Protein AF-A0A3D5J7J4-F1 (afdb_monomer_lite)

Structure (mmCIF, N/CA/C/O backbone):
data_AF-A0A3D5J7J4-F1
#
_entry.id   AF-A0A3D5J7J4-F1
#
loop_
_atom_site.group_PDB
_atom_site.id
_atom_site.type_symbol
_atom_site.label_atom_id
_atom_site.label_alt_id
_atom_site.label_comp_id
_atom_site.label_asym_id
_atom_site.label_entity_id
_atom_site.label_seq_id
_atom_site.pdbx_PDB_ins_code
_atom_site.Cartn_x
_atom_site.Cartn_y
_atom_site.Cartn_z
_atom_site.occupancy
_atom_site.B_iso_or_equiv
_atom_site.auth_seq_id
_atom_site.auth_comp_id
_atom_site.auth_asym_id
_atom_site.auth_atom_id
_atom_site.pdbx_PDB_model_num
ATOM 1 N N . GLY A 1 1 ? -29.601 -10.887 40.611 1.00 38.66 1 GLY A N 1
ATOM 2 C CA . GLY A 1 1 ? -28.622 -10.328 39.661 1.00 38.66 1 GLY A CA 1
ATOM 3 C C . GLY A 1 1 ? -29.331 -10.055 38.356 1.00 38.66 1 GLY A C 1
ATOM 4 O O . GLY A 1 1 ? -29.953 -10.969 37.838 1.00 38.66 1 GLY A O 1
ATOM 5 N N . GLN A 1 2 ? -29.326 -8.810 37.881 1.00 37.25 2 GLN A N 1
ATOM 6 C CA . GLN A 1 2 ? -29.961 -8.444 36.612 1.00 37.25 2 GLN A CA 1
ATOM 7 C C . GLN A 1 2 ? -28.952 -8.628 35.473 1.00 37.25 2 GLN A C 1
ATOM 9 O O . GLN A 1 2 ? -27.853 -8.077 35.519 1.00 37.25 2 GLN A O 1
ATOM 14 N N . SER A 1 3 ? -29.310 -9.431 34.472 1.00 40.12 3 SER A N 1
ATOM 15 C CA . SER A 1 3 ? -28.529 -9.603 33.249 1.00 40.12 3 SER A CA 1
ATOM 16 C C . SER A 1 3 ? -28.635 -8.338 32.396 1.00 40.12 3 SER A C 1
ATOM 18 O O . SER A 1 3 ? -29.705 -8.024 31.873 1.00 40.12 3 SER A O 1
ATOM 20 N N . LEU A 1 4 ? -27.532 -7.605 32.249 1.00 40.97 4 LEU A N 1
ATOM 21 C CA . LEU A 1 4 ? -27.444 -6.489 31.310 1.00 40.97 4 LEU A CA 1
ATOM 22 C C . LEU A 1 4 ? -27.429 -7.043 29.881 1.00 40.97 4 LEU A C 1
ATOM 24 O O . LEU A 1 4 ? -26.460 -7.667 29.447 1.00 40.97 4 LEU A O 1
ATOM 28 N N . ASN 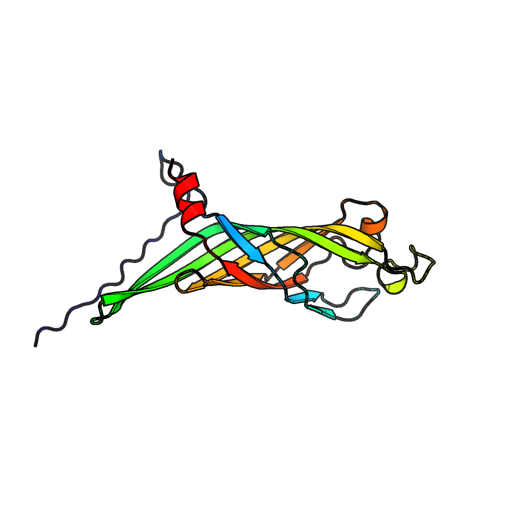A 1 5 ? -28.521 -6.817 29.153 1.00 40.00 5 ASN A N 1
ATOM 29 C CA . ASN A 1 5 ? -28.611 -7.097 27.725 1.00 40.00 5 ASN A CA 1
ATOM 30 C C . ASN A 1 5 ? -27.739 -6.090 26.961 1.00 40.00 5 ASN A C 1
ATOM 32 O O . ASN A 1 5 ? -28.120 -4.939 26.759 1.00 40.00 5 ASN A O 1
ATOM 36 N N . TYR A 1 6 ? -26.548 -6.521 26.545 1.00 45.09 6 TYR A N 1
ATOM 37 C CA . TYR A 1 6 ? -25.650 -5.737 25.700 1.00 45.09 6 TYR A CA 1
ATOM 38 C C . TYR A 1 6 ? -26.083 -5.842 24.236 1.00 45.09 6 TYR A C 1
ATOM 40 O O . TYR A 1 6 ? -25.655 -6.743 23.516 1.00 45.09 6 TYR A O 1
ATOM 48 N N . THR A 1 7 ? -26.906 -4.908 23.765 1.00 39.91 7 THR A N 1
ATOM 49 C CA . THR A 1 7 ? -27.147 -4.742 22.326 1.00 39.91 7 THR A CA 1
ATOM 50 C C . THR A 1 7 ? -25.955 -4.031 21.674 1.00 39.91 7 THR A C 1
ATOM 52 O O . THR A 1 7 ? -25.661 -2.888 22.034 1.00 39.91 7 THR A O 1
ATOM 55 N N . PRO A 1 8 ? -25.237 -4.664 20.726 1.00 40.53 8 PRO A N 1
ATOM 56 C CA . PRO A 1 8 ? -24.194 -3.988 19.964 1.00 40.53 8 PRO A CA 1
ATOM 57 C C . PRO A 1 8 ? -24.819 -2.899 19.084 1.00 40.53 8 PRO A C 1
ATOM 59 O O . PRO A 1 8 ? -25.686 -3.180 18.262 1.00 40.53 8 PRO A O 1
ATOM 62 N N . ILE A 1 9 ? -24.366 -1.655 19.238 1.00 43.69 9 ILE A N 1
ATOM 63 C CA . ILE A 1 9 ? -24.742 -0.559 18.340 1.00 43.69 9 ILE A CA 1
ATOM 64 C C . ILE A 1 9 ? -23.934 -0.735 17.050 1.00 43.69 9 ILE A C 1
ATOM 66 O O . ILE A 1 9 ? -22.746 -0.422 17.008 1.00 43.69 9 ILE A O 1
ATOM 70 N N . THR A 1 10 ? -24.560 -1.280 16.009 1.00 41.62 10 THR A N 1
ATOM 71 C CA . THR A 1 10 ? -23.986 -1.367 14.660 1.00 41.62 10 THR A CA 1
ATOM 72 C C . THR A 1 10 ? -24.217 -0.051 13.926 1.00 41.62 10 THR A C 1
ATOM 74 O O . THR A 1 10 ? -25.329 0.243 13.488 1.00 41.62 10 THR A O 1
ATOM 77 N N . SER A 1 11 ? -23.169 0.757 13.790 1.00 48.81 11 SER A N 1
ATOM 78 C CA . SER A 1 11 ? -23.184 1.949 12.942 1.00 48.81 11 SER A CA 1
ATOM 79 C C . SER A 1 11 ? -22.839 1.550 11.506 1.00 48.81 11 SER A C 1
ATOM 81 O O . SER A 1 11 ? -21.670 1.522 11.132 1.00 48.81 11 SER A O 1
ATOM 83 N N . ASN A 1 12 ? -23.853 1.252 10.691 1.00 46.41 12 ASN A N 1
ATOM 84 C CA . ASN A 1 12 ? -23.688 1.152 9.239 1.00 46.41 12 ASN A CA 1
ATOM 85 C C . ASN A 1 12 ? -23.704 2.573 8.664 1.00 46.41 12 ASN A C 1
ATOM 87 O O . ASN A 1 12 ? -24.771 3.174 8.520 1.00 46.41 12 ASN A O 1
ATOM 91 N N . SER A 1 13 ? -22.540 3.143 8.358 1.00 52.53 13 SER A N 1
ATOM 92 C CA . SER A 1 13 ? -22.469 4.467 7.737 1.00 52.53 13 SER A CA 1
ATOM 93 C C . SER A 1 13 ? -21.895 4.391 6.331 1.00 52.53 13 SER A C 1
ATOM 95 O O . SER A 1 13 ? -20.686 4.299 6.152 1.00 52.53 13 SER A O 1
ATOM 97 N N . LEU A 1 14 ? -22.776 4.489 5.335 1.00 51.44 14 LEU A N 1
ATOM 98 C CA . LEU A 1 14 ? -22.381 4.839 3.974 1.00 51.44 14 LEU A CA 1
ATOM 99 C C . LEU A 1 14 ? -21.912 6.310 3.944 1.00 51.44 14 LEU A C 1
ATOM 101 O O . LEU A 1 14 ? -22.507 7.142 4.641 1.00 51.44 14 LEU A O 1
ATOM 105 N N . PRO A 1 15 ? -20.902 6.658 3.127 1.00 50.84 15 PRO A N 1
ATOM 106 C CA . PRO A 1 15 ? -20.397 8.030 3.005 1.00 50.84 15 PRO A CA 1
ATOM 107 C C . PRO A 1 15 ? -21.403 9.004 2.365 1.00 50.84 15 PRO A C 1
ATOM 109 O O . PRO A 1 15 ? -21.200 10.213 2.407 1.00 50.84 15 PRO A O 1
ATOM 112 N N . PHE A 1 16 ? -22.522 8.503 1.829 1.00 45.78 16 PHE A N 1
ATOM 113 C CA . PHE A 1 16 ? -23.560 9.300 1.179 1.00 45.78 16 PHE A CA 1
ATOM 114 C C . PHE A 1 16 ? -24.870 9.252 1.982 1.00 45.78 16 PHE A C 1
ATOM 116 O O . PHE A 1 16 ? -25.711 8.376 1.778 1.00 45.78 16 PHE A O 1
ATOM 123 N N . LYS A 1 17 ? -25.074 10.206 2.897 1.00 45.47 17 LYS A N 1
ATOM 124 C CA . LYS A 1 17 ? -26.411 10.547 3.420 1.00 45.47 17 LYS A CA 1
ATOM 125 C C . LYS A 1 17 ? -26.794 11.922 2.874 1.00 45.47 17 LYS A C 1
ATOM 127 O O . LYS A 1 17 ? -25.976 12.836 2.906 1.00 45.47 17 LYS A O 1
ATOM 132 N N . LYS A 1 18 ? -28.024 12.051 2.353 1.00 42.47 18 LYS A N 1
ATOM 133 C CA . LYS A 1 18 ? -28.581 13.298 1.792 1.00 42.47 18 LYS A CA 1
ATOM 134 C C . LYS A 1 18 ? -28.197 14.514 2.654 1.00 42.47 18 LYS A C 1
ATOM 136 O O . LYS A 1 18 ? -28.629 14.599 3.798 1.00 42.47 18 LYS A O 1
ATOM 141 N N . GLY A 1 19 ? -27.425 15.439 2.080 1.00 48.53 19 GLY A N 1
ATOM 142 C CA . GLY A 1 19 ? -27.244 16.803 2.591 1.00 48.53 19 GLY A CA 1
ATOM 143 C C . GLY A 1 19 ? -25.970 17.108 3.386 1.00 48.53 19 GLY A C 1
ATOM 144 O O . GLY A 1 19 ? -25.688 18.284 3.573 1.00 48.53 19 GLY A O 1
ATOM 145 N N . HIS A 1 20 ? -25.170 16.119 3.803 1.00 49.66 20 HIS A N 1
ATOM 146 C CA . HIS A 1 20 ? -23.920 16.382 4.534 1.00 49.66 20 HIS A CA 1
ATOM 147 C C . HIS A 1 20 ? -22.796 15.445 4.087 1.00 49.66 20 HIS A C 1
ATOM 149 O O . HIS A 1 20 ? -22.913 14.223 4.198 1.00 49.66 20 HIS A O 1
ATOM 155 N N . TRP A 1 21 ? -21.694 16.023 3.603 1.00 49.38 21 TRP A N 1
ATOM 156 C CA . TRP A 1 21 ? -20.456 15.292 3.343 1.00 49.38 21 TRP A CA 1
ATOM 157 C C . TRP A 1 21 ? -19.867 14.866 4.685 1.00 49.38 21 TRP A C 1
ATOM 159 O O . TRP A 1 21 ? -19.414 15.705 5.461 1.00 49.38 21 TRP A O 1
ATOM 169 N N . LYS A 1 22 ? -19.892 13.565 4.986 1.00 55.97 22 LYS A N 1
ATOM 170 C CA . LYS A 1 22 ? -19.043 13.044 6.057 1.00 55.97 22 LYS A CA 1
ATOM 171 C C . LYS A 1 22 ? -17.596 13.082 5.562 1.00 55.97 22 LYS A C 1
ATOM 173 O O . LYS A 1 22 ? -17.364 12.690 4.415 1.00 55.97 22 LYS A O 1
ATOM 178 N N . PRO A 1 23 ? -16.633 13.520 6.384 1.00 61.44 23 PRO A N 1
ATOM 179 C CA . PRO A 1 23 ? -15.240 13.459 5.989 1.00 61.44 23 PRO A CA 1
ATOM 180 C C . PRO A 1 23 ? -14.849 12.018 5.670 1.00 61.44 23 PRO A C 1
ATOM 182 O O . PRO A 1 23 ? -15.173 11.094 6.418 1.00 61.44 23 PRO A O 1
ATOM 185 N N . LEU A 1 24 ? -14.196 11.831 4.523 1.00 65.31 24 LEU A N 1
ATOM 186 C CA . LEU A 1 24 ? -13.711 10.523 4.093 1.00 65.31 24 LEU A CA 1
ATOM 187 C C . LEU A 1 24 ? -12.721 9.998 5.144 1.00 65.31 24 LEU A C 1
ATOM 189 O O . LEU A 1 24 ? -11.781 10.715 5.474 1.00 65.31 24 LEU A O 1
ATOM 193 N N . PRO A 1 25 ? -12.877 8.778 5.682 1.00 71.19 25 PRO A N 1
ATOM 194 C CA . PRO A 1 25 ? -11.921 8.261 6.650 1.00 71.19 25 PRO A CA 1
ATOM 195 C C . PRO A 1 25 ? -10.589 8.002 5.936 1.00 71.19 25 PRO A C 1
ATOM 197 O O . PRO A 1 25 ? -10.475 7.041 5.169 1.00 71.19 25 PRO A O 1
ATOM 200 N N . ILE A 1 26 ? -9.600 8.872 6.166 1.00 77.69 26 ILE A N 1
ATOM 201 C CA . ILE A 1 26 ? -8.237 8.723 5.649 1.00 77.69 26 ILE A CA 1
ATOM 202 C C . ILE A 1 26 ? -7.382 8.041 6.717 1.00 77.69 26 ILE A C 1
ATOM 204 O O . ILE A 1 26 ? -7.216 8.566 7.819 1.00 77.69 26 ILE A O 1
ATOM 208 N N . SER A 1 27 ? -6.803 6.889 6.384 1.00 84.69 27 SER A N 1
ATOM 209 C CA . SER A 1 27 ? -5.794 6.220 7.213 1.00 84.69 27 SER A CA 1
ATOM 210 C C . SER A 1 27 ? -4.438 6.182 6.515 1.00 84.69 27 SER A C 1
ATOM 212 O O . SER A 1 27 ? -4.353 6.252 5.287 1.00 84.69 27 SER A O 1
ATOM 214 N N . LEU A 1 28 ? -3.367 6.087 7.305 1.00 91.25 28 LEU A N 1
ATOM 215 C CA . LEU A 1 28 ? -2.007 5.982 6.790 1.00 91.25 28 LEU A CA 1
ATOM 216 C C . LEU A 1 28 ? -1.547 4.529 6.903 1.00 91.25 28 LEU A C 1
ATOM 218 O O . LEU A 1 28 ? -1.490 3.974 8.001 1.00 91.25 28 LEU A O 1
ATOM 222 N N . ILE A 1 29 ? -1.251 3.909 5.764 1.00 93.06 29 ILE A N 1
ATOM 223 C CA . ILE A 1 29 ? -0.954 2.478 5.660 1.00 93.06 29 ILE A CA 1
ATOM 224 C C . ILE A 1 29 ? 0.345 2.288 4.881 1.00 93.06 29 ILE A C 1
ATOM 226 O O . ILE A 1 29 ? 0.547 2.889 3.822 1.00 93.06 29 ILE A O 1
ATOM 230 N N . THR A 1 30 ? 1.206 1.413 5.391 1.00 95.38 30 THR A N 1
ATOM 231 C CA . THR A 1 30 ? 2.334 0.845 4.651 1.00 95.38 30 THR A CA 1
ATOM 232 C C . THR A 1 30 ? 2.057 -0.622 4.339 1.00 95.38 30 THR A C 1
ATOM 234 O O . THR A 1 30 ? 1.411 -1.325 5.115 1.00 95.38 30 THR A O 1
ATOM 237 N N . ILE A 1 31 ? 2.535 -1.094 3.193 1.00 95.94 31 ILE A N 1
ATOM 238 C CA . ILE A 1 31 ? 2.426 -2.473 2.719 1.00 95.94 31 ILE A CA 1
ATOM 239 C C . ILE A 1 31 ? 3.842 -3.026 2.587 1.00 95.94 31 ILE A C 1
ATOM 241 O O . ILE A 1 31 ? 4.428 -2.984 1.497 1.00 95.94 31 ILE A O 1
ATOM 245 N N . PRO A 1 32 ? 4.420 -3.519 3.696 1.00 93.31 32 PRO A N 1
ATOM 246 C CA . PRO A 1 32 ? 5.776 -4.023 3.687 1.00 93.31 32 PRO A CA 1
ATOM 247 C C . PRO A 1 32 ? 5.890 -5.361 2.967 1.00 93.31 32 PRO A C 1
ATOM 249 O O . PRO A 1 32 ? 6.954 -5.650 2.439 1.00 93.31 32 PRO A O 1
ATOM 252 N N . PHE A 1 33 ? 4.827 -6.170 2.913 1.00 95.31 33 PHE A N 1
ATOM 253 C CA . PHE A 1 33 ? 4.860 -7.486 2.279 1.00 95.31 33 PHE A CA 1
ATOM 254 C C . PHE A 1 33 ? 4.027 -7.486 1.006 1.00 95.31 33 PHE A C 1
ATOM 256 O O . PHE A 1 33 ? 2.806 -7.342 1.056 1.00 95.31 33 PHE A O 1
ATOM 263 N N . LYS A 1 34 ? 4.688 -7.696 -0.134 1.00 95.56 34 LYS A N 1
ATOM 264 C CA . LYS A 1 34 ? 4.040 -7.827 -1.443 1.00 95.56 34 LYS A CA 1
ATOM 265 C C . LYS A 1 34 ? 4.412 -9.156 -2.080 1.00 95.56 34 LYS A C 1
ATOM 267 O O . LYS A 1 34 ? 5.589 -9.484 -2.217 1.00 95.56 34 LYS A O 1
ATOM 272 N N . VAL A 1 35 ? 3.405 -9.897 -2.517 1.00 95.25 35 VAL A N 1
ATOM 273 C CA . VAL A 1 35 ? 3.544 -11.131 -3.284 1.00 95.25 35 VAL A CA 1
ATOM 274 C C . VAL A 1 35 ? 3.145 -10.853 -4.724 1.00 95.25 35 VAL A C 1
ATOM 276 O O . VAL A 1 35 ? 2.030 -10.420 -5.025 1.00 95.25 35 VAL A O 1
ATOM 279 N N . ARG A 1 36 ? 4.083 -11.113 -5.631 1.00 94.31 36 ARG A N 1
ATOM 280 C CA . ARG A 1 36 ? 3.911 -10.939 -7.070 1.00 94.31 36 ARG A CA 1
ATOM 281 C C . ARG A 1 36 ? 3.813 -12.318 -7.719 1.00 94.31 36 ARG A C 1
ATOM 283 O O . ARG A 1 36 ? 4.761 -13.096 -7.603 1.00 94.31 36 ARG A O 1
ATOM 290 N N . PRO A 1 37 ? 2.685 -12.648 -8.373 1.00 91.00 37 PRO A N 1
ATOM 291 C CA . PRO A 1 37 ? 2.538 -13.912 -9.081 1.00 91.00 37 PRO A CA 1
ATOM 292 C C . PRO A 1 37 ? 3.582 -14.073 -10.190 1.00 91.00 37 PRO A C 1
ATOM 294 O O . PRO A 1 37 ? 4.095 -13.085 -10.720 1.00 91.00 37 PRO A O 1
ATOM 297 N N . LYS A 1 38 ? 3.831 -15.327 -10.586 1.00 90.69 38 LYS A N 1
ATOM 298 C CA . LYS A 1 38 ? 4.697 -15.663 -11.724 1.00 90.69 38 LYS A CA 1
ATOM 299 C C . LYS A 1 38 ? 4.320 -14.838 -12.958 1.00 90.69 38 LYS A C 1
ATOM 301 O O . LYS A 1 38 ? 3.146 -14.751 -13.324 1.00 90.69 38 LYS A O 1
ATOM 306 N N . ASN A 1 39 ? 5.329 -14.288 -13.625 1.00 87.69 39 ASN A N 1
ATOM 307 C CA . ASN A 1 39 ? 5.195 -13.651 -14.930 1.00 87.69 39 ASN A CA 1
ATOM 308 C C . ASN A 1 39 ? 6.073 -14.388 -15.966 1.00 87.69 39 ASN A C 1
ATOM 310 O O . ASN A 1 39 ? 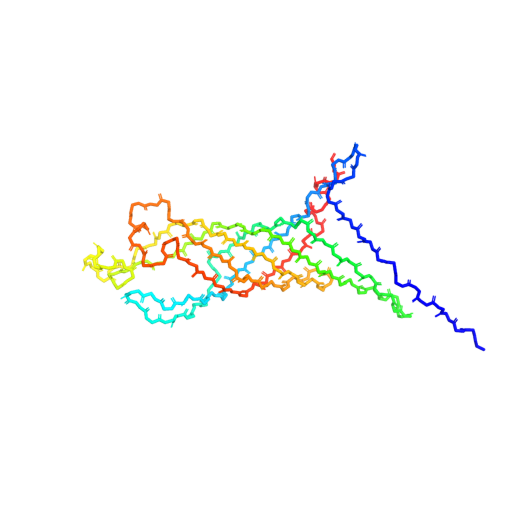6.635 -15.446 -15.682 1.00 87.69 39 ASN A O 1
ATOM 314 N N . LYS A 1 40 ? 6.163 -13.861 -17.194 1.00 84.19 40 LYS A N 1
ATOM 315 C CA . LYS A 1 40 ? 6.962 -14.476 -18.272 1.00 84.19 40 LYS A CA 1
ATOM 316 C C . LYS A 1 40 ? 8.476 -14.483 -17.995 1.00 84.19 40 LYS A C 1
ATOM 318 O O . LYS A 1 40 ? 9.183 -15.254 -18.626 1.00 84.19 40 LYS A O 1
ATOM 323 N N . TYR A 1 41 ? 8.951 -13.632 -17.085 1.00 83.12 41 TYR A N 1
ATOM 324 C CA . TYR A 1 41 ? 10.372 -13.355 -16.855 1.00 83.12 41 TYR A CA 1
ATOM 325 C C . TYR A 1 41 ? 10.883 -13.869 -15.501 1.00 83.12 41 TYR A C 1
ATOM 327 O O . TYR A 1 41 ? 12.078 -14.078 -15.341 1.00 83.12 41 TYR A O 1
ATOM 335 N N . LYS A 1 42 ? 9.999 -14.067 -14.517 1.00 85.31 42 LYS A N 1
ATOM 336 C CA . LYS A 1 42 ? 10.349 -14.451 -13.149 1.00 85.31 42 LYS A CA 1
ATOM 337 C C . LYS A 1 42 ? 9.247 -15.311 -12.527 1.00 85.31 42 LYS A C 1
ATOM 339 O O . LYS A 1 42 ? 8.052 -15.111 -12.770 1.00 85.31 42 LYS A O 1
ATOM 344 N N . SER A 1 43 ? 9.665 -16.284 -11.720 1.00 87.62 43 SER A N 1
ATOM 345 C CA . SER A 1 43 ? 8.775 -17.077 -10.865 1.00 87.62 43 SER A CA 1
ATOM 346 C C . SER A 1 43 ? 8.073 -16.199 -9.824 1.00 87.62 43 SER A C 1
ATOM 348 O O . SER A 1 43 ? 8.387 -15.021 -9.686 1.00 87.62 43 SER A O 1
ATOM 350 N N . SER A 1 44 ? 7.099 -16.758 -9.102 1.00 87.12 44 SER A N 1
ATOM 351 C CA . SER A 1 44 ? 6.420 -16.032 -8.022 1.00 87.12 44 SER A CA 1
ATOM 352 C C . SER A 1 44 ? 7.439 -15.527 -6.997 1.00 87.12 44 SER A C 1
ATOM 354 O O . SER A 1 44 ? 8.271 -16.305 -6.536 1.00 87.12 44 SER A O 1
ATOM 356 N N . THR A 1 45 ? 7.363 -14.249 -6.626 1.00 90.25 45 THR A N 1
ATOM 357 C CA . THR A 1 45 ? 8.287 -13.634 -5.659 1.00 90.25 45 THR A CA 1
ATOM 358 C C . THR A 1 45 ? 7.529 -12.948 -4.536 1.00 90.25 45 THR A C 1
ATOM 360 O O . THR A 1 45 ? 6.570 -12.219 -4.799 1.00 90.25 45 THR A O 1
ATOM 363 N N . ALA A 1 46 ? 8.003 -13.119 -3.305 1.00 88.06 46 ALA A N 1
ATOM 364 C CA . ALA A 1 46 ? 7.605 -12.309 -2.162 1.00 88.06 46 ALA A CA 1
ATOM 365 C C . ALA A 1 46 ? 8.721 -11.304 -1.854 1.00 88.06 46 ALA A C 1
ATOM 367 O O . ALA A 1 46 ? 9.889 -11.680 -1.790 1.00 88.06 46 ALA A O 1
ATOM 368 N N . SER A 1 47 ? 8.364 -10.034 -1.691 1.00 87.19 47 SER A N 1
ATOM 369 C CA . SER A 1 47 ? 9.283 -8.969 -1.286 1.00 87.19 47 SER A CA 1
ATOM 370 C C . SER A 1 47 ? 8.839 -8.384 0.048 1.00 87.19 47 SER A C 1
ATOM 372 O O . SER A 1 47 ? 7.641 -8.149 0.238 1.00 87.19 47 SER A O 1
ATOM 374 N N . SER A 1 48 ? 9.802 -8.112 0.928 1.00 88.88 48 SER A N 1
ATOM 375 C CA . SER A 1 48 ? 9.599 -7.409 2.195 1.00 88.88 48 SER A CA 1
ATOM 376 C C . SER A 1 48 ? 10.375 -6.091 2.215 1.00 88.88 48 SER A C 1
ATOM 378 O O . SER A 1 48 ? 11.579 -6.100 1.970 1.00 88.88 48 SER A O 1
ATOM 380 N N . GLY A 1 49 ? 9.727 -4.978 2.550 1.00 84.38 49 GLY A N 1
ATOM 381 C CA . GLY A 1 49 ? 10.400 -3.694 2.741 1.00 84.38 49 GLY A CA 1
ATOM 382 C C . GLY A 1 49 ? 9.428 -2.537 2.947 1.00 84.38 49 GLY A C 1
ATOM 383 O O . GLY A 1 49 ? 8.384 -2.469 2.305 1.00 84.38 49 GLY A O 1
ATOM 384 N N . ILE A 1 50 ? 9.776 -1.600 3.830 1.00 82.88 50 ILE A N 1
ATOM 385 C CA . ILE A 1 50 ? 8.987 -0.382 4.060 1.00 82.88 50 ILE A CA 1
ATOM 386 C C . ILE A 1 50 ? 9.430 0.662 3.035 1.00 82.88 50 ILE A C 1
ATOM 388 O O . ILE A 1 50 ? 10.226 1.548 3.327 1.00 82.88 50 ILE A O 1
ATOM 392 N N . ASN A 1 51 ? 8.957 0.519 1.800 1.00 86.06 51 ASN A N 1
ATOM 393 C CA . ASN A 1 51 ? 9.266 1.454 0.715 1.00 86.06 51 ASN A CA 1
ATOM 394 C C . ASN A 1 51 ? 8.044 2.212 0.198 1.00 86.06 51 ASN A C 1
ATOM 396 O O . ASN A 1 51 ? 8.137 2.923 -0.798 1.00 86.06 51 ASN A O 1
ATOM 400 N N . ASN A 1 52 ? 6.900 2.039 0.855 1.00 86.44 52 ASN A N 1
ATOM 401 C CA . ASN A 1 52 ? 5.648 2.676 0.499 1.00 86.44 52 ASN A CA 1
ATOM 402 C C . ASN A 1 52 ? 4.930 3.122 1.778 1.00 86.44 52 ASN A C 1
ATOM 404 O O . ASN A 1 52 ? 4.791 2.361 2.734 1.00 86.44 52 ASN A O 1
ATOM 408 N N . LEU A 1 53 ? 4.507 4.379 1.807 1.00 92.56 53 LEU A N 1
ATOM 409 C CA . LEU A 1 53 ? 3.698 4.954 2.874 1.00 92.56 53 LEU A CA 1
ATOM 410 C C . LEU A 1 53 ? 2.593 5.743 2.193 1.00 92.56 53 LEU A C 1
ATOM 412 O O . LEU A 1 53 ? 2.867 6.724 1.506 1.00 92.56 53 LEU A O 1
ATOM 416 N N . GLY A 1 54 ? 1.366 5.254 2.315 1.00 91.94 54 GLY A N 1
ATOM 417 C CA . GLY A 1 54 ? 0.252 5.728 1.511 1.00 91.94 54 GLY A CA 1
ATOM 418 C C . GLY A 1 54 ? -0.974 6.080 2.311 1.00 91.94 54 GLY A C 1
ATOM 419 O O . GLY A 1 54 ? -1.143 5.672 3.461 1.00 91.94 54 GLY A O 1
ATOM 420 N N . PHE A 1 55 ? -1.855 6.798 1.634 1.00 92.94 55 PHE A N 1
ATOM 421 C CA . PHE A 1 55 ? -3.176 7.116 2.130 1.00 92.94 55 PHE A CA 1
ATOM 422 C C . PHE A 1 55 ? -4.151 6.040 1.690 1.00 92.94 55 PHE A C 1
ATOM 424 O O . PHE A 1 55 ? -4.105 5.545 0.563 1.00 92.94 55 PHE A O 1
ATOM 431 N N . ASN A 1 56 ? -5.050 5.696 2.595 1.00 92.69 56 ASN A N 1
ATOM 432 C CA . ASN A 1 56 ? -6.133 4.777 2.340 1.00 92.69 56 ASN A CA 1
ATOM 433 C C . ASN A 1 56 ? -7.468 5.481 2.562 1.00 92.69 56 ASN A C 1
ATOM 435 O O . ASN A 1 56 ? -7.694 6.072 3.616 1.00 92.69 56 ASN A O 1
ATOM 439 N N . LEU A 1 57 ? -8.331 5.399 1.556 1.00 91.12 57 LEU A N 1
ATOM 440 C CA . LEU A 1 57 ? -9.678 5.948 1.541 1.00 91.12 57 LEU A CA 1
ATOM 441 C C . LEU A 1 57 ? -10.670 4.808 1.749 1.00 91.12 57 LEU A C 1
ATOM 443 O O . LEU A 1 57 ? -10.793 3.927 0.897 1.00 91.12 57 LEU A O 1
ATOM 447 N N . ASN A 1 58 ? -11.374 4.825 2.878 1.00 88.88 58 ASN A N 1
ATOM 448 C CA . ASN A 1 58 ? -12.376 3.812 3.203 1.00 88.88 58 ASN A CA 1
ATOM 449 C C . ASN A 1 58 ? -13.750 4.190 2.632 1.00 88.88 58 ASN A C 1
ATOM 451 O O . ASN A 1 58 ? -14.248 5.288 2.873 1.00 88.88 58 ASN A O 1
ATOM 455 N N . PHE A 1 59 ? -14.383 3.264 1.911 1.00 86.94 59 PHE A N 1
ATOM 456 C CA . PHE A 1 59 ? -15.731 3.443 1.355 1.00 86.94 59 PHE A CA 1
ATOM 457 C C . PHE A 1 59 ? -16.811 2.753 2.184 1.00 86.94 59 PHE A C 1
ATOM 459 O O . PHE A 1 59 ? -17.943 3.226 2.250 1.00 86.94 59 PHE A O 1
ATOM 466 N N . ILE A 1 60 ? -16.464 1.614 2.784 1.00 87.75 60 ILE A N 1
ATOM 467 C CA . ILE A 1 60 ? -17.339 0.835 3.657 1.00 87.75 60 ILE A CA 1
ATOM 468 C C . ILE A 1 60 ? -16.614 0.680 4.981 1.00 87.75 60 ILE A C 1
ATOM 470 O O . ILE A 1 60 ? -15.437 0.322 4.999 1.00 87.75 60 ILE A O 1
ATOM 474 N N . GLU A 1 61 ? -17.317 0.932 6.077 1.00 87.31 61 GLU A N 1
ATOM 475 C CA . GLU A 1 61 ? -16.763 0.841 7.418 1.00 87.31 61 GLU A CA 1
ATOM 476 C C . GLU A 1 61 ? -17.811 0.284 8.384 1.00 87.31 61 GLU A C 1
ATOM 478 O O . GLU A 1 61 ? -18.968 0.710 8.385 1.00 87.31 61 GLU A O 1
ATOM 483 N N . PHE A 1 62 ? -17.388 -0.677 9.200 1.00 87.50 62 PHE A N 1
ATOM 484 C CA . PHE A 1 62 ? -18.162 -1.265 10.280 1.00 87.50 62 PHE A CA 1
ATOM 485 C C . PHE A 1 62 ? -17.360 -1.141 11.568 1.00 87.50 62 PHE A C 1
ATOM 487 O O . PHE A 1 62 ? -16.309 -1.764 11.715 1.00 87.50 62 PHE A O 1
ATOM 494 N N . GLU A 1 63 ? -17.864 -0.355 12.510 1.00 89.06 63 GLU A N 1
ATOM 495 C CA . GLU A 1 63 ? -17.220 -0.136 13.801 1.00 89.06 63 GLU A CA 1
ATOM 496 C C . GLU A 1 63 ? -18.030 -0.786 14.927 1.00 89.06 63 GLU A C 1
ATOM 498 O O . GLU A 1 63 ? -19.255 -0.657 14.998 1.00 89.06 63 GLU A O 1
ATOM 503 N N . ARG A 1 64 ? -17.334 -1.467 15.841 1.00 86.44 64 ARG A N 1
ATOM 504 C CA . ARG A 1 64 ? -17.883 -2.015 17.077 1.00 86.44 64 ARG A CA 1
ATOM 505 C C . ARG A 1 64 ? -17.032 -1.582 18.261 1.00 86.44 64 ARG A C 1
ATOM 507 O O . ARG A 1 64 ? -15.858 -1.926 18.378 1.00 86.44 64 ARG A O 1
ATOM 514 N N . ASN A 1 65 ? -17.678 -0.897 19.193 1.00 88.50 65 ASN A N 1
ATOM 515 C CA . ASN A 1 65 ? -17.087 -0.519 20.467 1.00 88.50 65 ASN A CA 1
ATOM 516 C C . ASN A 1 65 ? -17.474 -1.539 21.544 1.00 88.50 65 ASN A C 1
ATOM 518 O O . ASN A 1 65 ? -18.652 -1.867 21.694 1.00 88.50 65 ASN A O 1
ATOM 522 N N . ARG A 1 66 ? -16.492 -2.043 22.298 1.00 85.06 66 ARG A N 1
ATOM 523 C CA . ARG A 1 66 ? -16.714 -2.890 23.474 1.00 85.06 66 ARG A CA 1
ATOM 524 C C . ARG A 1 66 ? -16.220 -2.161 24.715 1.00 85.06 66 ARG A C 1
ATOM 526 O O . ARG A 1 66 ? -15.096 -1.669 24.755 1.00 85.06 66 ARG A O 1
ATOM 533 N N . TYR A 1 67 ? -17.081 -2.107 25.719 1.00 86.62 67 TYR A N 1
ATOM 534 C CA . TYR A 1 67 ? -16.801 -1.478 27.000 1.00 86.62 67 TYR A CA 1
ATOM 535 C C . TYR A 1 67 ? -16.638 -2.573 28.047 1.00 86.62 67 TYR A C 1
ATOM 537 O O . TYR A 1 67 ? -17.458 -3.490 28.119 1.00 86.62 67 TYR A O 1
ATOM 545 N N . PHE A 1 68 ? -15.560 -2.500 28.820 1.00 82.00 68 PHE A N 1
ATOM 546 C CA . PHE A 1 68 ? -15.261 -3.445 29.890 1.00 82.00 68 PHE A CA 1
ATOM 547 C C . PHE A 1 68 ? -15.611 -2.830 31.247 1.00 82.00 68 PHE A C 1
ATOM 549 O O . PHE A 1 68 ? -15.562 -1.610 31.407 1.00 82.00 68 PHE A O 1
ATOM 556 N N . TRP A 1 69 ? -15.920 -3.665 32.248 1.00 76.75 69 TRP A N 1
ATOM 557 C CA . TRP A 1 69 ? -16.207 -3.192 33.615 1.00 76.75 69 TRP A CA 1
ATOM 558 C C . TRP A 1 69 ? -15.037 -2.407 34.220 1.00 76.75 69 TRP A C 1
ATOM 560 O O . TRP A 1 69 ? -15.218 -1.608 35.128 1.00 76.75 69 TRP A O 1
ATOM 570 N N . THR A 1 70 ? -13.825 -2.646 33.716 1.00 83.25 70 THR A N 1
ATOM 571 C CA . THR A 1 70 ? -12.572 -2.015 34.135 1.00 83.25 70 THR A CA 1
ATOM 572 C C . THR A 1 70 ? -12.436 -0.577 33.625 1.00 83.25 70 THR A C 1
ATOM 574 O O . THR A 1 70 ? -11.410 0.051 33.855 1.00 83.25 70 THR A O 1
ATOM 577 N N . GLY A 1 71 ? -13.432 -0.058 32.895 1.00 80.38 71 GLY A N 1
ATOM 578 C CA . GLY A 1 71 ? -13.417 1.278 32.292 1.00 80.38 71 GLY A CA 1
ATOM 579 C C . GLY A 1 71 ? -12.668 1.352 30.959 1.00 80.38 71 GLY A C 1
ATOM 580 O O . GLY A 1 71 ? -12.725 2.375 30.278 1.00 80.38 71 GLY A O 1
ATOM 581 N N . PHE A 1 72 ? -12.004 0.272 30.537 1.00 84.94 72 PHE A N 1
ATOM 582 C CA . PHE A 1 72 ? -11.347 0.216 29.234 1.00 84.94 72 PHE A CA 1
ATOM 583 C C . PHE A 1 72 ? -12.374 0.108 28.100 1.00 84.94 72 PHE A C 1
ATOM 585 O O . PHE A 1 72 ? -13.382 -0.599 28.197 1.00 84.94 72 PHE A O 1
ATOM 592 N N . LYS A 1 73 ? -12.084 0.791 26.990 1.00 87.50 73 LYS A N 1
ATOM 593 C CA . LYS A 1 73 ? -12.839 0.726 25.736 1.00 87.50 73 LYS A CA 1
ATOM 594 C C . LYS A 1 73 ? -11.953 0.081 24.673 1.00 87.50 73 LYS A C 1
ATOM 596 O O . LYS A 1 73 ? -10.879 0.611 24.400 1.00 87.50 73 LYS A O 1
ATOM 601 N N . SER A 1 74 ? -12.402 -1.014 24.059 1.00 87.31 74 SER A N 1
ATOM 602 C CA . SER A 1 74 ? -11.798 -1.513 22.820 1.00 87.31 74 SER A CA 1
ATOM 603 C C . SER A 1 74 ? -12.629 -1.093 21.616 1.00 87.31 74 SER A C 1
ATOM 605 O O . SER A 1 74 ? -13.863 -1.151 21.628 1.00 87.31 74 SER A O 1
ATOM 607 N N . ASN A 1 75 ? -11.942 -0.650 20.572 1.00 89.19 75 ASN A N 1
ATOM 608 C CA . ASN A 1 75 ? -12.542 -0.301 19.295 1.00 89.19 75 ASN A CA 1
ATOM 609 C C . ASN A 1 75 ? -12.099 -1.325 18.254 1.00 89.19 75 ASN A C 1
ATOM 611 O O . ASN A 1 75 ? -10.904 -1.568 18.090 1.00 89.19 75 ASN A O 1
ATOM 615 N N . HIS A 1 76 ? -13.068 -1.943 17.592 1.00 91.88 76 HIS A N 1
ATOM 616 C CA . HIS A 1 76 ? -12.838 -2.844 16.476 1.00 91.88 76 HIS A CA 1
ATOM 617 C C . HIS A 1 76 ? -13.475 -2.232 15.245 1.00 91.88 76 HIS A C 1
ATOM 619 O O . HIS A 1 76 ? -14.668 -1.928 15.262 1.00 91.88 76 HIS A O 1
ATOM 625 N N . LYS 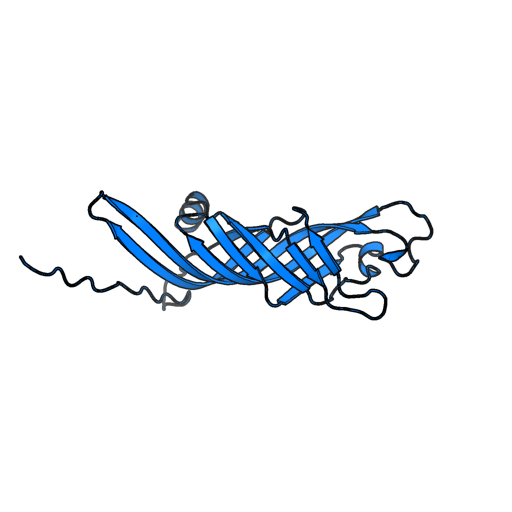A 1 77 ? -12.705 -2.101 14.174 1.00 91.44 77 LYS A N 1
ATOM 626 C CA . LYS A 1 77 ? -13.192 -1.524 12.931 1.00 91.44 77 LYS A CA 1
ATOM 627 C C . LYS A 1 77 ? -12.803 -2.394 11.759 1.00 91.44 77 LYS A C 1
ATOM 629 O O . LYS A 1 77 ? -11.655 -2.803 11.645 1.00 91.44 77 LYS A O 1
ATOM 634 N N . PHE A 1 78 ? -13.760 -2.683 10.898 1.00 93.38 78 PHE A N 1
ATOM 635 C CA . PHE A 1 78 ? -13.528 -3.356 9.633 1.00 93.38 78 PHE A CA 1
ATOM 636 C C . PHE A 1 78 ? -13.833 -2.381 8.507 1.00 93.38 78 PHE A C 1
ATOM 638 O O . PHE A 1 78 ? -14.892 -1.754 8.527 1.00 93.38 78 PHE A O 1
ATOM 645 N N . SER A 1 79 ? -12.939 -2.244 7.532 1.00 92.50 79 SER A N 1
ATOM 646 C CA . SER A 1 79 ? -13.171 -1.345 6.405 1.00 92.50 79 SER A CA 1
ATOM 647 C C . SER A 1 79 ? -12.729 -1.923 5.069 1.00 92.50 79 SER A C 1
ATOM 649 O O . SER A 1 79 ? -11.813 -2.739 4.987 1.00 92.50 79 SER A O 1
ATOM 651 N N . LEU A 1 80 ? -13.398 -1.473 4.010 1.00 94.62 80 LEU A N 1
ATOM 652 C CA . LEU A 1 80 ? -13.013 -1.711 2.625 1.00 94.62 80 LEU A CA 1
ATOM 653 C C . LEU A 1 80 ? -12.696 -0.371 1.972 1.00 94.62 80 LEU A C 1
ATOM 655 O O . LEU A 1 80 ? -13.468 0.585 2.110 1.00 94.62 80 LEU A O 1
ATOM 659 N N . GLY A 1 81 ? -11.581 -0.301 1.255 1.00 93.88 81 GLY A N 1
ATOM 660 C CA . GLY A 1 81 ? -11.096 0.953 0.699 1.00 93.88 81 GLY A CA 1
ATOM 661 C C . GLY A 1 81 ? -10.200 0.804 -0.518 1.00 93.88 81 GLY A C 1
ATOM 662 O O . GLY A 1 81 ? -9.988 -0.289 -1.047 1.00 93.88 81 GLY A O 1
ATOM 663 N N . ILE A 1 82 ? -9.676 1.943 -0.957 1.00 96.12 82 ILE A N 1
ATOM 664 C CA . ILE A 1 82 ? -8.561 2.028 -1.899 1.00 96.12 82 ILE A CA 1
ATOM 665 C C . ILE A 1 82 ? -7.367 2.653 -1.199 1.00 96.12 82 ILE A C 1
ATOM 667 O O . ILE A 1 82 ? -7.508 3.587 -0.414 1.00 96.12 82 ILE A O 1
ATOM 671 N N . TRP A 1 83 ? -6.184 2.169 -1.529 1.00 96.44 83 TRP A N 1
ATOM 672 C CA . TRP A 1 83 ? -4.921 2.699 -1.049 1.00 96.44 83 TRP A CA 1
ATOM 673 C C . TRP A 1 83 ? -4.079 3.174 -2.219 1.00 96.44 83 TRP A C 1
ATOM 675 O O . TRP A 1 83 ? -4.084 2.556 -3.286 1.00 96.44 83 TRP A O 1
ATOM 685 N N . ALA A 1 84 ? -3.357 4.267 -2.001 1.00 96.69 84 ALA A N 1
ATOM 686 C CA . ALA A 1 84 ? -2.374 4.797 -2.927 1.00 96.69 84 ALA A CA 1
ATOM 687 C C . ALA A 1 84 ? -1.153 5.311 -2.157 1.00 96.69 84 ALA A C 1
ATOM 689 O O . ALA A 1 84 ? -1.290 6.024 -1.160 1.00 96.69 84 ALA A O 1
ATOM 690 N N . ALA A 1 85 ? 0.043 4.975 -2.634 1.00 96.56 85 ALA A N 1
ATOM 691 C CA . ALA A 1 85 ? 1.302 5.404 -2.042 1.00 96.56 85 ALA A CA 1
ATOM 692 C C . ALA A 1 85 ? 2.351 5.745 -3.103 1.00 96.56 85 ALA A C 1
ATOM 694 O O . ALA A 1 85 ? 2.466 5.020 -4.097 1.00 96.56 85 ALA A O 1
ATOM 695 N N . PRO A 1 86 ? 3.193 6.763 -2.863 1.00 96.19 86 PRO A N 1
ATOM 696 C CA . PRO A 1 86 ? 4.498 6.812 -3.501 1.00 96.19 86 PRO A CA 1
ATOM 697 C C . PRO A 1 86 ? 5.336 5.604 -3.059 1.00 96.19 86 PRO A C 1
ATOM 699 O O . PRO A 1 86 ? 5.273 5.167 -1.906 1.00 96.19 86 PRO A O 1
ATOM 702 N N . MET A 1 87 ? 6.123 5.065 -3.983 1.00 94.31 87 MET A N 1
ATOM 703 C CA . MET A 1 87 ? 7.005 3.929 -3.752 1.00 94.31 87 MET A CA 1
ATOM 704 C C . MET A 1 87 ? 8.324 4.126 -4.494 1.00 94.31 87 MET A C 1
ATOM 706 O O . MET A 1 87 ? 8.341 4.641 -5.610 1.00 94.31 87 MET A O 1
ATOM 710 N N . VAL A 1 88 ? 9.425 3.687 -3.889 1.00 93.38 88 VAL A N 1
ATOM 711 C CA . VAL A 1 88 ? 10.736 3.639 -4.548 1.00 93.38 88 VAL A CA 1
ATOM 712 C C . VAL A 1 88 ? 11.217 2.196 -4.595 1.00 93.38 88 VAL A C 1
ATOM 714 O O . VAL A 1 88 ? 11.249 1.514 -3.571 1.00 93.38 88 VAL A O 1
ATOM 717 N N . GLU A 1 89 ? 11.590 1.738 -5.785 1.00 91.62 89 GLU A N 1
ATOM 718 C CA . GLU A 1 89 ? 12.125 0.395 -6.011 1.00 91.62 89 GLU A CA 1
ATOM 719 C C . GLU A 1 89 ? 13.475 0.493 -6.717 1.00 91.62 89 GLU A C 1
ATOM 721 O O . GLU A 1 89 ? 13.670 1.339 -7.594 1.00 91.62 89 GLU A O 1
ATOM 726 N N . LYS A 1 90 ? 14.405 -0.382 -6.339 1.00 92.12 90 LYS A N 1
ATOM 727 C CA . LYS A 1 90 ? 15.692 -0.504 -7.013 1.00 92.12 90 LYS A CA 1
ATOM 728 C C . LYS A 1 90 ? 15.576 -1.461 -8.188 1.00 92.12 90 LYS A C 1
ATOM 730 O O . LYS A 1 90 ? 15.109 -2.588 -8.035 1.00 92.12 90 LYS A O 1
ATOM 735 N N . LEU A 1 91 ? 15.999 -1.001 -9.356 1.00 92.62 91 LEU A N 1
ATOM 736 C CA . LEU A 1 91 ? 15.964 -1.765 -10.593 1.00 92.62 91 LEU A CA 1
ATOM 737 C C . LEU A 1 91 ? 17.372 -2.153 -11.026 1.00 92.62 91 LEU A C 1
ATOM 739 O O . LEU A 1 91 ? 18.306 -1.379 -10.862 1.00 92.62 91 LEU A O 1
ATOM 743 N N . ASN A 1 92 ? 17.495 -3.326 -11.630 1.00 91.88 92 ASN A N 1
ATOM 744 C CA . ASN A 1 92 ? 18.729 -3.868 -12.193 1.00 91.88 92 ASN A CA 1
ATOM 745 C C . ASN A 1 92 ? 18.434 -4.552 -13.541 1.00 91.88 92 ASN A C 1
ATOM 747 O O . ASN A 1 92 ? 17.284 -4.575 -14.001 1.00 91.88 92 ASN A O 1
ATOM 751 N N . SER A 1 93 ? 19.455 -5.118 -14.182 1.00 90.25 93 SER A N 1
ATOM 752 C CA . SER A 1 93 ? 19.324 -5.831 -15.461 1.00 90.25 93 SER A CA 1
ATOM 753 C C . SER A 1 93 ? 18.259 -6.940 -15.418 1.00 90.25 93 SER A C 1
ATOM 755 O O . SER A 1 93 ? 17.347 -6.961 -16.251 1.00 90.25 93 SER A O 1
ATOM 757 N N . GLU A 1 94 ? 18.273 -7.789 -14.385 1.00 88.25 94 GLU A N 1
ATOM 758 C CA . GLU A 1 94 ? 17.325 -8.903 -14.221 1.00 88.25 94 GLU A CA 1
ATOM 759 C C . GLU A 1 94 ? 15.865 -8.449 -14.103 1.00 88.25 94 GLU A C 1
ATOM 761 O O . GLU A 1 94 ? 14.940 -9.084 -14.615 1.00 88.25 94 GLU A O 1
ATOM 766 N N . THR A 1 95 ? 15.633 -7.342 -13.400 1.00 89.12 95 THR A N 1
ATOM 767 C CA . THR A 1 95 ? 14.287 -6.817 -13.145 1.00 89.12 95 THR A CA 1
ATOM 768 C C . THR A 1 95 ? 13.785 -5.898 -14.257 1.00 89.12 95 THR A C 1
ATOM 770 O O . THR A 1 95 ? 12.608 -5.536 -14.242 1.00 89.12 95 THR A O 1
ATOM 773 N N . THR A 1 96 ? 14.618 -5.568 -15.249 1.00 90.69 96 THR A N 1
ATOM 774 C CA . THR A 1 96 ? 14.283 -4.681 -16.381 1.00 90.69 96 THR A CA 1
ATOM 775 C C . THR A 1 96 ? 14.430 -5.345 -17.751 1.00 90.69 96 THR A C 1
ATOM 777 O O . THR A 1 96 ? 14.539 -4.659 -18.762 1.00 90.69 96 THR A O 1
ATOM 780 N N . LYS A 1 97 ? 14.422 -6.685 -17.821 1.00 88.19 97 LYS A N 1
ATOM 781 C CA . LYS A 1 97 ? 14.575 -7.447 -19.080 1.00 88.19 97 LYS A CA 1
ATOM 782 C C . LYS A 1 97 ? 15.866 -7.083 -19.838 1.00 88.19 97 LYS A C 1
ATOM 784 O O . LYS A 1 97 ? 15.859 -7.009 -21.065 1.00 88.19 97 LYS A O 1
ATOM 789 N N . ASN A 1 98 ? 16.956 -6.833 -19.113 1.00 86.44 98 ASN A N 1
ATOM 790 C CA . ASN A 1 98 ? 18.243 -6.376 -19.648 1.00 86.44 98 ASN A CA 1
ATOM 791 C C . ASN A 1 98 ? 18.206 -4.994 -20.329 1.00 86.44 98 ASN A C 1
ATOM 793 O O . ASN A 1 98 ? 19.103 -4.671 -21.108 1.00 86.44 98 ASN A O 1
ATOM 797 N N . TYR A 1 99 ? 17.188 -4.165 -20.054 1.00 88.12 99 TYR A N 1
ATOM 798 C CA . TYR A 1 99 ? 17.188 -2.764 -20.485 1.00 88.12 99 TYR A CA 1
ATOM 799 C C . TYR A 1 99 ? 18.322 -1.985 -19.808 1.00 88.12 99 TYR A C 1
ATOM 801 O O . TYR A 1 99 ? 19.056 -1.246 -20.464 1.00 88.12 99 TYR A O 1
ATOM 809 N N . LEU A 1 100 ? 18.501 -2.189 -18.498 1.00 88.75 100 LEU A N 1
ATOM 810 C CA . LEU A 1 100 ? 19.720 -1.794 -17.800 1.00 88.75 100 LEU A CA 1
ATOM 811 C C . LEU A 1 100 ? 20.802 -2.830 -18.119 1.00 88.75 100 LEU A C 1
ATOM 813 O O . LEU A 1 100 ? 20.621 -4.016 -17.849 1.00 88.75 100 LEU A O 1
ATOM 817 N N . LYS A 1 101 ? 21.889 -2.384 -18.755 1.00 81.12 101 LYS A N 1
ATOM 818 C CA . LYS A 1 101 ? 22.995 -3.255 -19.186 1.00 81.12 101 LYS A CA 1
ATOM 819 C C . LYS A 1 101 ? 24.008 -3.528 -18.079 1.00 81.12 101 LYS A C 1
ATOM 821 O O . LYS A 1 101 ? 24.632 -4.582 -18.091 1.00 81.12 101 LYS A O 1
ATOM 826 N N . ASP A 1 102 ? 24.130 -2.606 -17.133 1.00 74.50 102 ASP A N 1
ATOM 827 C CA . ASP A 1 102 ? 25.055 -2.727 -16.013 1.00 74.50 102 ASP A CA 1
ATOM 828 C C . ASP A 1 102 ? 24.361 -3.366 -14.804 1.00 74.50 102 ASP A C 1
ATOM 830 O O . ASP A 1 102 ? 23.149 -3.231 -14.617 1.00 74.50 102 ASP A O 1
ATOM 834 N N . GLU A 1 103 ? 25.146 -4.007 -13.935 1.00 67.31 103 GLU A N 1
ATOM 835 C CA . GLU A 1 103 ? 24.688 -4.519 -12.631 1.00 67.31 103 GLU A CA 1
ATOM 836 C C . GLU A 1 103 ? 24.307 -3.399 -11.645 1.00 67.31 103 GLU A C 1
ATOM 838 O O . GLU A 1 103 ? 23.805 -3.664 -10.553 1.00 67.31 103 GLU A O 1
ATOM 843 N N . ASN A 1 104 ? 24.520 -2.137 -12.029 1.00 79.38 104 ASN A N 1
ATOM 844 C CA . ASN A 1 104 ? 24.221 -0.980 -11.204 1.00 79.38 104 ASN A CA 1
ATOM 845 C C . ASN A 1 104 ? 22.719 -0.891 -10.897 1.00 79.38 104 ASN A C 1
ATOM 847 O O . ASN A 1 104 ? 21.875 -0.794 -11.791 1.00 79.38 104 ASN A O 1
ATOM 851 N N . GLU A 1 105 ? 22.394 -0.878 -9.604 1.00 89.31 105 GLU A N 1
ATOM 852 C CA . GLU A 1 105 ? 21.034 -0.664 -9.127 1.00 89.31 105 GLU A CA 1
ATOM 853 C C . GLU A 1 105 ? 20.627 0.801 -9.317 1.00 89.31 105 GLU A C 1
ATOM 855 O O . GLU A 1 105 ? 21.268 1.715 -8.795 1.00 89.31 105 GLU A O 1
ATOM 860 N N . VAL A 1 106 ? 19.515 1.037 -10.011 1.00 92.19 106 VAL A N 1
ATOM 861 C CA . VAL A 1 106 ? 18.950 2.377 -10.185 1.00 92.19 106 VAL A CA 1
ATOM 862 C C . VAL A 1 106 ? 17.621 2.471 -9.448 1.00 92.19 106 VAL A C 1
ATOM 864 O O . VAL A 1 106 ? 16.667 1.759 -9.762 1.00 92.19 106 VAL A O 1
ATOM 867 N N . SER A 1 107 ? 17.533 3.386 -8.484 1.00 93.44 107 SER A N 1
ATOM 868 C CA . SER A 1 107 ? 16.283 3.693 -7.784 1.00 93.44 107 SER A CA 1
ATOM 869 C C . SER A 1 107 ? 15.304 4.401 -8.716 1.00 93.44 107 SER A C 1
ATOM 871 O O . SER A 1 107 ? 15.636 5.419 -9.323 1.00 93.44 107 SER A O 1
ATOM 873 N N . GLN A 1 108 ? 14.084 3.882 -8.815 1.00 94.81 108 GLN A N 1
ATOM 874 C CA . GLN A 1 108 ? 13.011 4.458 -9.620 1.00 94.81 108 GLN A CA 1
ATOM 875 C C . GLN A 1 108 ? 11.768 4.706 -8.772 1.00 94.81 108 GLN A C 1
ATOM 877 O O . GLN A 1 108 ? 11.472 3.962 -7.836 1.00 94.81 108 GLN A O 1
ATOM 882 N N . PHE A 1 109 ? 11.045 5.771 -9.113 1.00 95.25 109 PHE A N 1
ATOM 883 C CA . PHE A 1 109 ? 9.810 6.157 -8.445 1.00 95.25 109 PHE A CA 1
ATOM 884 C C . PHE A 1 109 ? 8.593 5.511 -9.114 1.00 95.25 109 PHE A C 1
ATOM 886 O O . PHE A 1 109 ? 8.478 5.451 -10.343 1.00 95.25 109 PHE A O 1
ATOM 893 N N . PHE A 1 110 ? 7.662 5.063 -8.281 1.00 96.31 110 PHE A N 1
ATOM 894 C CA . PHE A 1 110 ? 6.421 4.416 -8.668 1.00 96.31 110 PHE A CA 1
ATOM 895 C C . PHE A 1 110 ? 5.259 4.964 -7.844 1.00 96.31 110 PHE A C 1
ATOM 8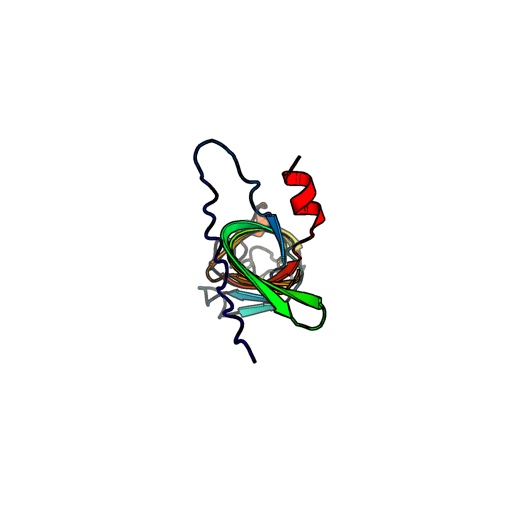97 O O . PHE A 1 110 ? 5.420 5.384 -6.699 1.00 96.31 110 PHE A O 1
ATOM 904 N N . ILE A 1 111 ? 4.061 4.892 -8.414 1.00 97.00 111 ILE A N 1
ATOM 905 C CA . ILE A 1 111 ? 2.810 5.033 -7.675 1.00 97.00 111 ILE A CA 1
ATOM 906 C C . ILE A 1 111 ? 2.218 3.643 -7.494 1.00 97.00 111 ILE A C 1
ATOM 908 O O . ILE A 1 111 ? 1.886 2.962 -8.462 1.00 97.00 111 ILE A O 1
ATOM 912 N N . SER A 1 112 ? 2.101 3.212 -6.248 1.00 97.19 112 SER A N 1
ATOM 913 C CA . SER A 1 112 ? 1.500 1.937 -5.884 1.00 97.19 112 SER A CA 1
ATOM 914 C C . SER A 1 112 ? 0.054 2.165 -5.472 1.00 97.19 112 SER A C 1
ATOM 916 O O . SER A 1 112 ? -0.236 3.106 -4.740 1.00 97.19 112 SER A O 1
ATOM 918 N N . THR A 1 113 ? -0.859 1.328 -5.952 1.00 97.62 113 THR A N 1
ATOM 919 C CA . THR A 1 113 ? -2.293 1.424 -5.647 1.00 97.62 113 THR A CA 1
ATOM 920 C C . THR A 1 113 ? -2.882 0.045 -5.383 1.00 97.62 113 THR A C 1
ATOM 922 O O . THR A 1 113 ? -2.341 -0.951 -5.860 1.00 97.62 113 THR A O 1
ATOM 925 N N . GLY A 1 114 ? -3.991 -0.046 -4.650 1.00 97.19 114 GLY A N 1
ATOM 926 C CA . GLY A 1 114 ? -4.684 -1.319 -4.452 1.00 97.19 114 GLY A CA 1
ATOM 927 C C . GLY A 1 114 ? -5.998 -1.211 -3.691 1.00 97.19 114 GLY A C 1
ATOM 928 O O . GLY A 1 114 ? -6.269 -0.204 -3.043 1.00 97.19 114 GLY A O 1
ATOM 929 N N . LEU A 1 115 ? -6.812 -2.263 -3.777 1.00 97.50 115 LEU A N 1
ATOM 930 C CA . LEU A 1 115 ? -7.996 -2.427 -2.933 1.00 97.50 115 LEU A CA 1
ATOM 931 C C . LEU A 1 115 ? -7.563 -2.915 -1.556 1.00 97.50 115 LEU A C 1
ATOM 933 O O . LEU A 1 115 ? -6.732 -3.811 -1.469 1.00 97.50 115 LEU A O 1
ATOM 937 N N . THR A 1 116 ? -8.134 -2.370 -0.490 1.00 97.00 116 THR A N 1
ATOM 938 C CA . THR A 1 116 ? -7.776 -2.733 0.882 1.00 97.00 116 THR A CA 1
ATOM 939 C C . THR A 1 116 ? -8.950 -3.340 1.627 1.00 97.00 116 THR A C 1
ATOM 941 O O . THR A 1 116 ? -10.099 -2.920 1.490 1.00 97.00 116 THR A O 1
ATOM 944 N N . ILE A 1 117 ? -8.627 -4.333 2.446 1.00 96.75 117 ILE A N 1
ATOM 945 C CA . ILE A 1 117 ? -9.472 -4.885 3.494 1.00 96.75 117 ILE A CA 1
ATOM 946 C C . ILE A 1 117 ? -8.735 -4.626 4.798 1.00 96.75 117 ILE A C 1
ATOM 948 O O . ILE A 1 117 ? -7.665 -5.191 5.015 1.00 96.75 117 ILE A O 1
ATOM 952 N N . ASN A 1 118 ? -9.267 -3.754 5.645 1.00 95.50 118 ASN A N 1
ATOM 953 C CA . ASN A 1 118 ? -8.598 -3.357 6.874 1.00 95.50 118 ASN A CA 1
ATOM 954 C C . ASN A 1 118 ? -9.352 -3.873 8.093 1.00 95.50 118 ASN A C 1
ATOM 956 O O . ASN A 1 118 ? -10.581 -3.846 8.149 1.00 95.50 118 ASN A O 1
ATOM 960 N N . TYR A 1 119 ? -8.586 -4.286 9.091 1.00 94.50 119 TYR A N 1
ATOM 961 C CA . TYR A 1 119 ? -9.046 -4.545 10.440 1.00 94.50 119 TYR A CA 1
ATOM 962 C C . TYR A 1 119 ? -8.252 -3.668 11.406 1.00 94.50 119 TYR A C 1
ATOM 964 O O . TYR A 1 119 ? -7.047 -3.850 11.579 1.00 94.50 119 TYR A O 1
ATOM 972 N N . THR A 1 120 ? -8.922 -2.711 12.036 1.00 92.56 120 THR A N 1
ATOM 973 C CA . THR A 1 120 ? -8.333 -1.809 13.022 1.00 92.56 120 THR A CA 1
ATOM 974 C C . THR A 1 120 ? -8.721 -2.242 14.424 1.00 92.56 120 THR A C 1
ATOM 976 O O . THR A 1 120 ? -9.897 -2.449 14.729 1.00 92.56 120 THR A O 1
ATOM 979 N N . TYR A 1 121 ? -7.720 -2.340 15.294 1.00 91.75 121 TYR A N 1
ATOM 980 C CA . TYR A 1 121 ? -7.895 -2.526 16.725 1.00 91.75 121 TYR A CA 1
ATOM 981 C C . TYR A 1 121 ? -7.344 -1.304 17.464 1.00 91.75 121 TYR A C 1
ATOM 983 O O . TYR A 1 121 ? -6.139 -1.035 17.440 1.00 91.75 121 TYR A O 1
ATOM 991 N N . ASN A 1 122 ? -8.241 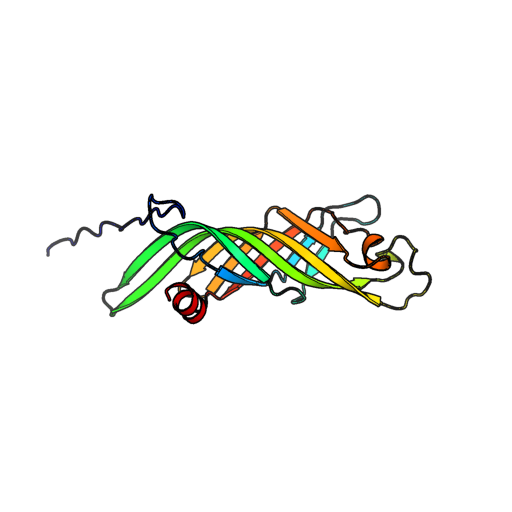-0.555 18.108 1.00 87.12 122 ASN A N 1
ATOM 992 C CA . ASN A 1 122 ? -8.015 0.747 18.741 1.00 87.12 122 ASN A CA 1
ATOM 993 C C . ASN A 1 122 ? -7.513 1.828 17.768 1.00 87.12 122 ASN A C 1
ATOM 995 O O . ASN A 1 122 ? -8.267 2.726 17.409 1.00 87.12 122 ASN A O 1
ATOM 999 N N . ASN A 1 123 ? -6.255 1.738 17.336 1.00 85.88 123 ASN A N 1
ATOM 1000 C CA . ASN A 1 123 ? -5.598 2.683 16.426 1.00 85.88 123 ASN A CA 1
ATOM 1001 C C . ASN A 1 123 ? -4.598 2.009 15.469 1.00 85.88 123 ASN A C 1
ATOM 1003 O O . ASN A 1 123 ? -4.031 2.688 14.613 1.00 85.88 123 ASN A O 1
ATOM 1007 N N . ILE A 1 124 ? -4.371 0.700 15.614 1.00 90.31 124 ILE A N 1
ATOM 1008 C CA . ILE A 1 124 ? -3.475 -0.081 14.758 1.00 90.31 124 ILE A CA 1
ATOM 1009 C C . ILE A 1 124 ? -4.334 -0.788 13.723 1.00 90.31 124 ILE A C 1
ATOM 1011 O O . ILE A 1 124 ? -5.254 -1.520 14.083 1.00 90.31 124 ILE A O 1
ATOM 1015 N N . SER A 1 125 ? -4.036 -0.559 12.450 1.00 92.75 125 SER A N 1
ATOM 1016 C CA . SER A 1 125 ? -4.736 -1.165 11.322 1.00 92.75 125 SER A CA 1
ATOM 1017 C C . SER A 1 125 ? -3.885 -2.267 10.718 1.00 92.75 125 SER A C 1
ATOM 1019 O O . SER A 1 125 ? -2.733 -2.038 10.367 1.00 92.75 125 SER A O 1
ATOM 1021 N N . PHE A 1 126 ? -4.462 -3.448 10.573 1.00 95.44 126 PHE A N 1
ATOM 1022 C CA . PHE A 1 126 ? -3.926 -4.529 9.763 1.00 95.44 126 PHE A CA 1
ATOM 1023 C C . PHE A 1 126 ? -4.653 -4.515 8.432 1.00 95.44 126 PHE A C 1
ATOM 1025 O O . PHE A 1 126 ? -5.880 -4.442 8.400 1.00 95.44 126 PHE A O 1
ATOM 1032 N N . SER A 1 127 ? -3.907 -4.589 7.342 1.00 96.38 127 SER A N 1
ATOM 1033 C CA . SER A 1 127 ? -4.455 -4.421 6.003 1.00 96.38 127 SER A CA 1
ATOM 1034 C C . SER A 1 127 ? -4.124 -5.627 5.155 1.00 96.38 127 SER A C 1
ATOM 1036 O O . SER A 1 127 ? -2.997 -6.111 5.147 1.00 96.38 127 SER A O 1
ATOM 1038 N N . PHE A 1 128 ? -5.098 -6.089 4.395 1.00 97.62 128 PHE A N 1
ATOM 1039 C CA . PHE A 1 128 ? -4.898 -7.052 3.334 1.00 97.62 128 PHE A CA 1
ATOM 1040 C C . PHE A 1 128 ? -5.242 -6.387 2.010 1.00 97.62 128 PHE A C 1
ATOM 1042 O O . PHE A 1 128 ? -6.307 -5.791 1.861 1.00 97.62 128 PHE A O 1
ATOM 1049 N N . VAL A 1 129 ? -4.327 -6.479 1.052 1.00 97.62 129 VAL A N 1
ATOM 1050 C CA . VAL A 1 129 ? -4.513 -5.969 -0.303 1.00 97.62 129 VAL A CA 1
ATOM 1051 C C . VAL A 1 129 ? -4.675 -7.158 -1.233 1.00 97.62 129 VAL A C 1
ATOM 1053 O O . VAL A 1 129 ? -3.665 -7.725 -1.648 1.00 97.62 129 VAL A O 1
ATOM 1056 N N . PRO A 1 130 ? -5.913 -7.583 -1.548 1.00 97.25 130 PRO A N 1
ATOM 1057 C CA . PRO A 1 130 ? -6.143 -8.714 -2.445 1.00 97.25 130 PRO A CA 1
ATOM 1058 C C . PRO A 1 130 ? -5.684 -8.437 -3.878 1.00 97.25 130 PRO A C 1
ATOM 1060 O O . PRO A 1 130 ? -5.329 -9.365 -4.603 1.00 97.25 130 PRO A O 1
ATOM 1063 N N . ILE A 1 131 ? -5.713 -7.171 -4.300 1.00 97.56 131 ILE A N 1
ATOM 1064 C CA . ILE A 1 131 ? -5.287 -6.755 -5.632 1.00 97.56 131 ILE A CA 1
ATOM 1065 C C . ILE A 1 131 ? -4.698 -5.346 -5.587 1.00 97.56 131 ILE A C 1
ATOM 1067 O O . ILE A 1 131 ? -5.343 -4.395 -5.143 1.00 97.56 131 ILE A O 1
ATOM 1071 N N . GLY A 1 132 ? -3.465 -5.226 -6.067 1.00 97.31 132 GLY A N 1
ATOM 1072 C CA . GLY A 1 132 ? -2.741 -3.973 -6.207 1.00 97.31 132 GLY A CA 1
ATOM 1073 C C . GLY A 1 132 ? -1.883 -3.936 -7.465 1.00 97.31 132 GLY A C 1
ATOM 1074 O O . GLY A 1 132 ? -1.621 -4.966 -8.090 1.00 97.31 132 GLY A O 1
ATOM 1075 N N . PHE A 1 133 ? -1.475 -2.730 -7.843 1.00 97.38 133 PHE A N 1
ATOM 1076 C CA . PHE A 1 133 ? -0.699 -2.430 -9.040 1.00 97.38 133 PHE A CA 1
ATOM 1077 C C . PHE A 1 133 ? 0.339 -1.355 -8.734 1.00 97.38 133 PHE A C 1
ATOM 1079 O O . PHE A 1 133 ? 0.057 -0.400 -8.012 1.00 97.38 133 PHE A O 1
ATOM 1086 N N . ASP A 1 134 ? 1.527 -1.502 -9.313 1.00 96.31 134 ASP A N 1
ATOM 1087 C CA . ASP A 1 134 ? 2.591 -0.502 -9.252 1.00 96.31 134 ASP A CA 1
ATOM 1088 C C . ASP A 1 134 ? 2.736 0.156 -10.636 1.00 96.31 134 ASP A C 1
ATOM 1090 O O . ASP A 1 134 ? 2.872 -0.541 -11.643 1.00 96.31 134 ASP A O 1
ATOM 1094 N N . TYR A 1 135 ? 2.700 1.486 -10.696 1.00 97.25 135 TYR A N 1
ATOM 1095 C CA . TYR A 1 135 ? 2.789 2.272 -11.927 1.00 97.25 135 TYR A CA 1
ATOM 1096 C C . TYR A 1 135 ? 4.079 3.082 -11.954 1.00 97.25 135 TYR A C 1
ATOM 1098 O O . TYR A 1 135 ? 4.312 3.924 -11.088 1.00 97.25 135 TYR A O 1
ATOM 1106 N N . ALA A 1 136 ? 4.910 2.845 -12.963 1.00 96.12 136 ALA A N 1
ATOM 1107 C CA . ALA A 1 136 ? 6.135 3.605 -13.172 1.00 96.12 136 ALA A CA 1
ATOM 1108 C C . ALA A 1 136 ? 5.858 5.037 -13.642 1.00 96.12 136 ALA A C 1
ATOM 1110 O O . ALA A 1 136 ? 5.039 5.248 -14.540 1.00 96.12 136 ALA A O 1
ATOM 1111 N N . THR A 1 137 ? 6.603 6.007 -13.109 1.00 94.94 137 THR A N 1
ATOM 1112 C CA . THR A 1 137 ? 6.559 7.401 -13.589 1.00 94.94 137 THR A CA 1
ATOM 1113 C C . THR A 1 137 ? 7.685 7.736 -14.567 1.00 94.94 137 THR A C 1
ATOM 1115 O O . THR A 1 137 ? 7.555 8.675 -15.348 1.00 94.94 137 THR A O 1
ATOM 1118 N N . SER A 1 138 ? 8.770 6.958 -14.569 1.00 93.94 138 SER A N 1
ATOM 1119 C CA . SER A 1 138 ? 9.944 7.165 -15.421 1.00 93.94 138 SER A CA 1
ATOM 1120 C C . SER A 1 138 ? 10.003 6.185 -16.596 1.00 93.94 138 SER A C 1
ATOM 1122 O O . SER A 1 138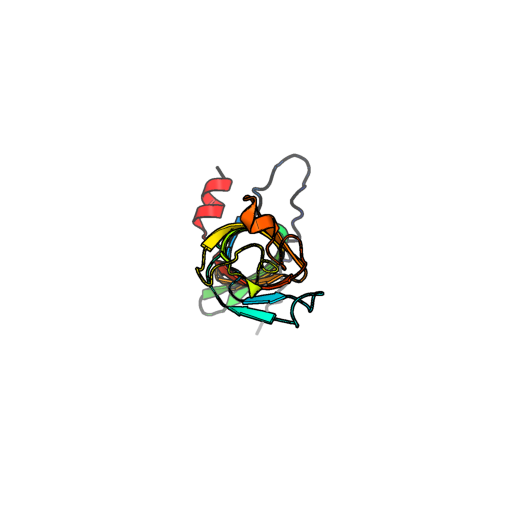 ? 9.396 5.113 -16.573 1.00 93.94 138 SER A O 1
ATOM 1124 N N . THR A 1 139 ? 10.777 6.527 -17.630 1.00 92.44 139 THR A N 1
ATOM 1125 C CA . THR A 1 139 ? 11.013 5.645 -18.788 1.00 92.44 139 THR A CA 1
ATOM 1126 C C . THR A 1 139 ? 11.690 4.336 -18.377 1.00 92.44 139 THR A C 1
ATOM 1128 O O . THR A 1 139 ? 11.253 3.275 -18.802 1.00 92.44 139 THR A O 1
ATOM 1131 N N . ILE A 1 140 ? 12.690 4.393 -17.488 1.00 92.25 140 ILE A N 1
ATOM 1132 C CA . ILE A 1 140 ? 13.384 3.198 -16.975 1.00 92.25 140 ILE A CA 1
ATOM 1133 C C . ILE A 1 140 ? 12.419 2.330 -16.157 1.00 92.25 140 ILE A C 1
ATOM 1135 O O . ILE A 1 140 ? 12.364 1.116 -16.335 1.00 92.25 140 ILE A O 1
ATOM 1139 N N . GLY A 1 141 ? 11.605 2.945 -15.293 1.00 93.31 141 GLY A N 1
ATOM 1140 C CA . GLY A 1 141 ? 10.635 2.222 -14.475 1.00 93.31 141 GLY A CA 1
ATOM 1141 C C . GLY A 1 141 ? 9.589 1.472 -15.299 1.00 93.31 141 GLY A C 1
ATOM 1142 O O . GLY A 1 141 ? 9.122 0.416 -14.874 1.00 93.31 141 GLY A O 1
ATOM 1143 N N . LYS A 1 142 ? 9.237 1.969 -16.494 1.00 94.94 142 LYS A N 1
ATOM 1144 C CA . LYS A 1 142 ? 8.274 1.296 -17.381 1.00 94.94 142 LYS A CA 1
ATOM 1145 C C . LYS A 1 142 ? 8.761 -0.072 -17.858 1.00 94.94 142 LYS A C 1
ATOM 1147 O O . LYS A 1 142 ? 7.920 -0.934 -18.118 1.00 94.94 142 LYS A O 1
ATOM 1152 N N . GLU A 1 143 ? 10.077 -0.286 -17.902 1.00 94.62 143 GLU A N 1
ATOM 1153 C CA . GLU A 1 143 ? 10.683 -1.569 -18.270 1.00 94.62 143 GLU A CA 1
ATOM 1154 C C . GLU A 1 143 ? 10.745 -2.583 -17.131 1.00 94.62 143 GLU A C 1
ATOM 1156 O O . GLU A 1 143 ? 11.036 -3.761 -17.361 1.00 94.62 143 GLU A O 1
ATOM 1161 N N . TRP A 1 144 ? 10.402 -2.171 -15.910 1.00 94.44 144 TRP A N 1
ATOM 1162 C CA . TRP A 1 144 ? 10.326 -3.083 -14.783 1.00 94.44 144 TRP A CA 1
ATOM 1163 C C . TRP A 1 144 ? 9.344 -4.227 -15.060 1.00 94.44 144 TRP A C 1
ATOM 1165 O O . TRP A 1 144 ? 8.192 -4.012 -15.444 1.00 94.44 144 TRP A O 1
ATOM 1175 N N . ILE A 1 145 ? 9.771 -5.468 -14.810 1.00 94.38 145 ILE A N 1
ATOM 1176 C CA . ILE A 1 145 ? 8.978 -6.681 -15.075 1.00 94.38 145 ILE A CA 1
ATOM 1177 C C . ILE A 1 145 ? 7.635 -6.720 -14.323 1.00 94.38 145 ILE A C 1
ATOM 1179 O O . ILE A 1 145 ? 6.733 -7.469 -14.712 1.00 94.38 145 ILE A O 1
ATOM 1183 N N . TYR A 1 146 ? 7.499 -5.927 -13.255 1.00 94.62 146 TYR A N 1
ATOM 1184 C CA . TYR A 1 146 ? 6.291 -5.825 -12.436 1.00 94.62 146 TYR A CA 1
ATOM 1185 C C . TYR A 1 146 ? 5.492 -4.534 -12.643 1.00 94.62 146 TYR A C 1
ATOM 1187 O O . TYR A 1 146 ? 4.437 -4.382 -12.029 1.00 94.62 146 TYR A O 1
ATOM 1195 N N . ASN A 1 147 ? 5.921 -3.643 -13.543 1.00 95.56 147 ASN A N 1
ATOM 1196 C CA . ASN A 1 147 ? 5.145 -2.461 -13.904 1.00 95.56 147 ASN A CA 1
ATOM 1197 C C . ASN A 1 147 ? 3.754 -2.873 -14.427 1.00 95.56 147 ASN A C 1
ATOM 1199 O O . ASN A 1 147 ? 3.633 -3.722 -15.317 1.00 95.56 147 ASN A O 1
ATOM 1203 N N . GLN A 1 148 ? 2.705 -2.288 -13.842 1.00 95.50 148 GLN A N 1
ATOM 1204 C CA . GLN A 1 148 ? 1.290 -2.577 -14.115 1.00 95.50 148 GLN A CA 1
ATOM 1205 C C . GLN A 1 148 ? 0.897 -4.051 -13.917 1.00 95.50 148 GLN A C 1
ATOM 1207 O O . GLN A 1 148 ? -0.120 -4.515 -14.439 1.00 95.50 148 GLN A O 1
ATOM 1212 N N . LYS A 1 149 ? 1.699 -4.833 -13.185 1.00 95.25 149 LYS A N 1
ATOM 1213 C CA . LYS A 1 149 ? 1.366 -6.220 -12.854 1.00 95.25 149 LYS A CA 1
ATOM 1214 C C . LYS A 1 149 ? 0.679 -6.287 -11.504 1.00 95.25 149 LYS A C 1
ATOM 1216 O O . LYS A 1 149 ? 1.024 -5.558 -10.576 1.00 95.25 149 LYS A O 1
ATOM 1221 N N . ARG A 1 150 ? -0.291 -7.200 -11.418 1.00 96.38 150 ARG A N 1
ATOM 1222 C CA . ARG A 1 150 ? -1.024 -7.447 -10.181 1.00 96.38 150 ARG A CA 1
ATOM 1223 C C . ARG A 1 150 ? -0.080 -7.960 -9.096 1.00 96.38 150 ARG A C 1
ATOM 1225 O O . ARG A 1 150 ? 0.773 -8.809 -9.361 1.00 96.38 150 ARG A O 1
ATOM 1232 N N . TRP A 1 151 ? -0.314 -7.523 -7.876 1.00 96.69 151 TRP A N 1
ATOM 1233 C CA . TRP A 1 151 ? 0.260 -8.082 -6.663 1.00 96.69 151 TRP A CA 1
ATOM 1234 C C . TRP A 1 151 ? -0.812 -8.136 -5.578 1.00 96.69 151 TRP A C 1
ATOM 1236 O O . TRP A 1 151 ? -1.863 -7.509 -5.697 1.00 96.69 151 TRP A O 1
ATOM 1246 N N . TRP A 1 152 ? -0.558 -8.913 -4.538 1.00 97.56 152 TRP A N 1
ATOM 1247 C CA . TRP A 1 152 ? -1.353 -8.903 -3.316 1.00 97.56 152 TRP A CA 1
ATOM 1248 C C . TRP A 1 152 ? -0.410 -8.791 -2.123 1.00 97.56 152 TRP A C 1
ATOM 1250 O O . TRP A 1 152 ? 0.789 -9.039 -2.262 1.00 97.56 152 TRP A O 1
ATOM 1260 N N . GLY A 1 153 ? -0.890 -8.349 -0.970 1.00 96.69 153 GLY A N 1
ATOM 1261 C CA . GLY A 1 153 ? 0.019 -8.046 0.127 1.00 96.69 153 GLY A CA 1
ATOM 1262 C C . GLY A 1 153 ? -0.642 -7.836 1.470 1.00 96.69 153 GLY A C 1
ATOM 1263 O O . GLY A 1 153 ? -1.865 -7.775 1.582 1.00 96.69 153 GLY A O 1
ATOM 1264 N N . PHE A 1 154 ? 0.207 -7.703 2.481 1.00 97.06 154 PHE A N 1
ATOM 1265 C CA . PHE A 1 154 ? -0.194 -7.387 3.842 1.00 97.06 154 PHE A CA 1
ATOM 1266 C C . PHE A 1 154 ? 0.436 -6.072 4.269 1.00 97.06 154 PHE A C 1
ATOM 1268 O O . PHE A 1 154 ? 1.622 -5.820 4.037 1.00 97.06 154 PHE A O 1
ATOM 1275 N N . GLY A 1 155 ? -0.394 -5.243 4.883 1.00 94.69 155 GLY A N 1
ATOM 1276 C CA . GLY A 1 155 ? -0.070 -3.922 5.369 1.00 94.69 155 GLY A CA 1
ATOM 1277 C C . GLY A 1 155 ? -0.288 -3.781 6.863 1.00 94.69 155 GLY A C 1
ATOM 1278 O O . GLY A 1 155 ? -1.042 -4.530 7.488 1.00 94.69 155 GLY A O 1
ATOM 1279 N N . ILE A 1 156 ? 0.376 -2.777 7.411 1.00 94.31 156 ILE A N 1
ATOM 1280 C CA . ILE A 1 156 ? 0.129 -2.261 8.746 1.00 94.31 156 ILE A CA 1
ATOM 1281 C C . ILE A 1 156 ? 0.009 -0.746 8.645 1.00 94.31 156 ILE A C 1
ATOM 1283 O O . ILE A 1 156 ? 0.682 -0.094 7.845 1.00 94.31 156 ILE A O 1
ATOM 1287 N N . GLY A 1 157 ? -0.882 -0.174 9.432 1.00 89.94 157 GLY A N 1
ATOM 1288 C CA . GLY A 1 157 ? -1.151 1.247 9.411 1.00 89.94 157 GLY A CA 1
ATOM 1289 C C . GLY A 1 157 ? -1.535 1.767 10.774 1.00 89.94 157 GLY A C 1
ATOM 1290 O O . GLY A 1 157 ? -1.811 1.018 11.712 1.00 89.94 157 GLY A O 1
ATOM 1291 N N . LEU A 1 158 ? -1.579 3.084 10.853 1.00 87.56 158 LEU A N 1
ATOM 1292 C CA . LEU A 1 158 ? -2.104 3.795 11.999 1.00 87.56 158 LEU A CA 1
ATOM 1293 C C . LEU A 1 158 ? -3.294 4.618 11.535 1.00 87.56 158 LEU A C 1
ATOM 1295 O O . LEU A 1 158 ? -3.328 5.124 10.412 1.00 87.56 158 LEU A O 1
ATOM 1299 N N . GLU A 1 159 ? -4.266 4.759 12.425 1.00 79.75 159 GLU A N 1
ATOM 1300 C CA . GLU A 1 159 ? -5.344 5.722 12.263 1.00 79.75 159 GLU A CA 1
ATOM 1301 C C . GLU A 1 159 ? -5.149 6.841 13.288 1.00 79.75 159 GLU A C 1
ATOM 1303 O O . GLU A 1 159 ? -5.569 6.725 14.449 1.00 79.75 159 GLU A O 1
ATOM 1308 N N . PRO A 1 160 ? -4.422 7.907 12.914 1.00 69.69 160 PRO A N 1
ATOM 1309 C CA . PRO A 1 160 ? -4.145 8.992 13.825 1.00 69.69 160 PRO A CA 1
ATOM 1310 C C . PRO A 1 160 ? -5.421 9.792 14.068 1.00 69.69 160 PRO A C 1
ATOM 1312 O O . PRO A 1 160 ? -6.029 10.323 13.139 1.00 69.69 160 PRO A O 1
ATOM 1315 N N . LYS A 1 161 ? -5.783 9.960 15.342 1.00 69.44 161 LYS A N 1
ATOM 1316 C CA . LYS A 1 161 ? -6.954 10.755 15.750 1.00 69.44 161 LYS A CA 1
ATOM 1317 C C . LYS A 1 161 ? -6.892 12.209 15.251 1.00 69.44 161 LYS A C 1
ATOM 1319 O O . LYS A 1 161 ? -7.930 12.831 15.053 1.00 69.44 161 LYS A O 1
ATOM 1324 N N . PHE A 1 162 ? -5.691 12.749 15.012 1.00 66.50 162 PHE A N 1
ATOM 1325 C CA . PHE A 1 162 ? -5.526 14.106 14.481 1.00 66.50 162 PHE A CA 1
ATOM 1326 C C . PHE A 1 162 ? -6.004 14.246 13.028 1.00 66.50 162 PHE A C 1
ATOM 1328 O O . PHE A 1 162 ? -6.526 15.303 12.683 1.00 66.50 162 PHE A O 1
ATOM 1335 N N . LEU A 1 163 ? -5.895 13.198 12.198 1.00 63.66 163 LEU A N 1
ATOM 1336 C CA . LEU A 1 163 ? -6.391 13.241 10.816 1.00 63.66 163 LEU A CA 1
ATOM 1337 C C . LEU A 1 163 ? -7.917 13.362 10.789 1.00 63.66 163 LEU A C 1
ATOM 1339 O O . LEU A 1 163 ? -8.453 14.137 10.009 1.00 63.66 163 LEU A O 1
ATOM 1343 N N . GLN A 1 164 ? -8.614 12.689 11.709 1.00 62.75 164 GLN A N 1
ATOM 1344 C CA . GLN A 1 164 ? -10.068 12.818 11.847 1.00 62.75 164 GLN A CA 1
ATOM 1345 C C . GLN A 1 164 ? -10.486 14.230 12.303 1.00 62.75 164 GLN A C 1
ATOM 1347 O O . GLN A 1 164 ? -11.502 14.751 11.855 1.00 62.75 164 GLN A O 1
ATOM 1352 N N . SER A 1 165 ? -9.695 14.873 13.171 1.00 59.25 165 SER A N 1
ATOM 1353 C CA . SER A 1 165 ? -9.960 16.236 13.665 1.00 59.25 165 SER A CA 1
ATOM 1354 C C . SER A 1 165 ? -9.806 17.307 12.577 1.00 59.25 165 SER A C 1
ATOM 1356 O O . SER A 1 165 ? -10.631 18.212 12.483 1.00 59.25 165 SER A O 1
ATOM 1358 N N . LEU A 1 166 ? -8.790 17.176 11.715 1.00 59.47 166 LEU A N 1
ATOM 1359 C CA . LEU A 1 166 ? -8.547 18.084 10.585 1.00 59.47 166 LEU A CA 1
ATOM 1360 C C . LEU A 1 166 ? -9.678 18.082 9.551 1.00 59.47 166 LEU A C 1
ATOM 1362 O O . LEU A 1 166 ? -9.894 19.099 8.906 1.00 59.47 166 LEU A O 1
ATOM 1366 N N . MET A 1 167 ? -10.387 16.963 9.397 1.00 58.12 167 MET A N 1
ATOM 1367 C CA . MET A 1 167 ? -11.442 16.821 8.391 1.00 58.12 167 MET A CA 1
ATOM 1368 C C . MET A 1 167 ? -12.852 17.149 8.912 1.00 58.12 167 MET A C 1
ATOM 1370 O O . MET A 1 167 ? -13.784 17.234 8.121 1.00 58.12 167 MET A O 1
ATOM 1374 N N . ASN A 1 168 ? -13.019 17.313 10.229 1.00 53.72 168 ASN A N 1
ATOM 1375 C CA . ASN A 1 168 ? -14.282 17.706 10.870 1.00 53.72 168 ASN A CA 1
ATOM 1376 C C . ASN A 1 168 ? -14.418 19.234 11.066 1.00 53.72 168 ASN A C 1
ATOM 1378 O O . ASN A 1 168 ? -15.385 19.673 11.690 1.00 53.72 168 ASN A O 1
ATOM 1382 N N . LYS A 1 169 ? -13.448 20.027 10.594 1.00 45.78 169 LYS A N 1
ATOM 1383 C CA . LYS A 1 169 ? -13.512 21.496 10.533 1.00 45.78 169 LYS A CA 1
ATOM 1384 C C . LYS A 1 169 ? -13.944 21.945 9.147 1.00 45.78 169 LYS A C 1
ATOM 1386 O O . LYS A 1 169 ? -14.693 22.942 9.093 1.00 45.78 169 LYS A O 1
#

pLDDT: mean 82.92, std 17.39, range [37.25, 97.62]

Secondary structure (DSSP, 8-state):
----------EE--SEETTEEPPP-EEEEEEEEEEE---SSS--EEEE---B-EEEEEEEEEEEEEE-TTS-EEEEEEEEEEEEEEEEEEE-TGGGTTSS-SS--EEEEEEEEEEEEEEEETTEEEEEEEEEEEEE-SHHHHTSTTBT-EEEEEEEEE--HHHHHHH--

Organism: NCBI:txid398743

Sequence (169 aa):
GQSLNYTPITSNSLPFKKGHWKPLPISLITIPFKVRPKNKYKSSTASSGINNLGFNLNFIEFERNRYFWTGFKSNHKFSLGIWAAPMVEKLNSETTKNYLKDENEVSQFFISTGLTINYTYNNISFSFVPIGFDYATSTIGKEWIYNQKRWWGFGIGLEPKFLQSLMNK

Foldseek 3Di:
DDDPDDDWDKDWDACDDPPDRQQFQKWKKFFQWKWFDDDPQDHIDIGGDRFWIKIWTFRTKIWTWDADPVRDIKIKMKTKTKIKTKGKDWDACSQLVNPHVDRDTDIFIWIKMFIWIWIDIRWKIKIKGPWIAIAGPDPSVCSGPRHRGIIITIMMTTRDPVVSVVRVD

Radius of gyration: 20.31 Å; chains: 1; bounding box: 55×39×60 Å